Protein AF-A0A5J4TLQ9-F1 (afdb_monomer_lite)

pLDDT: mean 86.91, std 8.66, range [41.22, 95.25]

Organism: NCBI:txid222440

Radius of gyration: 17.52 Å; chains: 1; bounding box: 42×29×51 Å

Structure (mmCIF, N/CA/C/O backbone):
data_AF-A0A5J4TLQ9-F1
#
_entry.id   AF-A0A5J4TLQ9-F1
#
loop_
_atom_site.group_PDB
_atom_site.id
_atom_site.type_symbol
_atom_site.label_atom_id
_atom_site.label_alt_id
_atom_site.label_comp_id
_atom_site.label_asym_id
_atom_site.label_entity_id
_atom_site.label_seq_id
_atom_site.pdbx_PDB_ins_code
_atom_site.Cartn_x
_atom_site.Cartn_y
_atom_site.Cartn_z
_atom_site.occupancy
_atom_site.B_iso_or_equiv
_atom_site.auth_seq_id
_atom_site.auth_comp_id
_atom_site.auth_asym_id
_atom_site.auth_atom_id
_atom_site.pdbx_PDB_model_num
ATOM 1 N N . MET A 1 1 ? 2.221 -1.018 -20.656 1.00 61.31 1 MET A N 1
ATOM 2 C CA . MET A 1 1 ? 1.898 -0.375 -19.369 1.00 61.31 1 MET A CA 1
ATOM 3 C C . MET A 1 1 ? 3.185 0.228 -18.840 1.00 61.31 1 MET A C 1
ATOM 5 O O . MET A 1 1 ? 4.121 -0.520 -18.570 1.00 61.31 1 MET A O 1
ATOM 9 N N . GLU A 1 2 ? 3.284 1.553 -18.825 1.00 87.88 2 GLU A N 1
ATOM 10 C CA . GLU A 1 2 ? 4.436 2.248 -18.238 1.00 87.88 2 GLU A CA 1
ATOM 11 C C . GLU A 1 2 ? 4.391 2.115 -16.703 1.00 87.88 2 GLU A C 1
ATOM 13 O O . GLU A 1 2 ? 3.328 1.877 -16.135 1.00 87.88 2 GLU A O 1
ATOM 18 N N . TYR A 1 3 ? 5.545 2.174 -16.031 1.00 92.75 3 TYR A N 1
ATOM 19 C CA . TYR A 1 3 ? 5.664 2.186 -14.557 1.00 92.75 3 TYR A CA 1
ATOM 20 C C . TYR A 1 3 ? 5.016 1.021 -13.778 1.00 92.75 3 TYR A C 1
ATOM 22 O O . TYR A 1 3 ? 4.821 1.113 -12.570 1.00 92.75 3 TYR A O 1
ATOM 30 N N . ILE A 1 4 ? 4.757 -0.129 -14.416 1.00 93.56 4 ILE A N 1
ATOM 31 C CA . ILE A 1 4 ? 4.141 -1.309 -13.768 1.00 93.56 4 ILE A CA 1
ATOM 32 C C . ILE A 1 4 ? 4.848 -1.751 -12.473 1.00 93.56 4 ILE A C 1
ATOM 34 O O . ILE A 1 4 ? 4.210 -2.200 -11.525 1.00 93.56 4 ILE A O 1
ATOM 38 N N . ARG A 1 5 ? 6.177 -1.603 -12.401 1.00 91.94 5 ARG A N 1
ATOM 39 C CA . ARG A 1 5 ? 6.945 -1.944 -11.194 1.00 91.94 5 ARG A CA 1
ATOM 40 C C . ARG A 1 5 ? 6.622 -1.014 -10.028 1.00 91.94 5 ARG A C 1
ATOM 42 O O . ARG A 1 5 ? 6.587 -1.483 -8.894 1.00 91.94 5 ARG A O 1
ATOM 49 N N . ASN A 1 6 ? 6.390 0.264 -10.305 1.00 94.75 6 ASN A N 1
ATOM 50 C CA . ASN A 1 6 ? 6.065 1.278 -9.309 1.00 94.75 6 ASN A CA 1
ATOM 51 C C . ASN A 1 6 ? 4.679 1.000 -8.721 1.00 94.75 6 ASN A C 1
ATOM 53 O O . ASN A 1 6 ? 4.574 0.847 -7.510 1.00 94.75 6 ASN A O 1
ATOM 57 N N . TYR A 1 7 ? 3.667 0.764 -9.566 1.00 95.06 7 TYR A N 1
ATOM 58 C CA . TYR A 1 7 ? 2.335 0.334 -9.118 1.00 95.06 7 TYR A CA 1
ATOM 59 C C . TYR A 1 7 ? 2.382 -0.929 -8.255 1.00 95.06 7 TYR A C 1
ATOM 61 O O . TYR A 1 7 ? 1.882 -0.937 -7.131 1.00 95.06 7 TYR A O 1
ATOM 69 N N . ASN A 1 8 ? 3.052 -1.981 -8.737 1.00 93.75 8 ASN A N 1
ATOM 70 C CA . ASN A 1 8 ? 3.167 -3.233 -7.987 1.00 93.75 8 ASN A CA 1
ATOM 71 C C . ASN A 1 8 ? 3.883 -3.038 -6.644 1.00 93.75 8 ASN A C 1
ATOM 73 O O . ASN A 1 8 ? 3.506 -3.656 -5.652 1.00 93.75 8 ASN A O 1
ATOM 77 N N . SER A 1 9 ? 4.902 -2.175 -6.599 1.00 92.88 9 SER A N 1
ATOM 78 C CA . SER A 1 9 ? 5.634 -1.881 -5.362 1.00 92.88 9 SER A CA 1
ATOM 79 C C . SER A 1 9 ? 4.795 -1.047 -4.390 1.00 92.88 9 SER A C 1
ATOM 81 O O . SER A 1 9 ? 4.807 -1.318 -3.194 1.00 92.88 9 SER A O 1
ATOM 83 N N . ALA A 1 10 ? 4.032 -0.070 -4.888 1.00 94.12 10 ALA A N 1
ATOM 84 C CA . ALA A 1 10 ? 3.171 0.802 -4.087 1.00 94.12 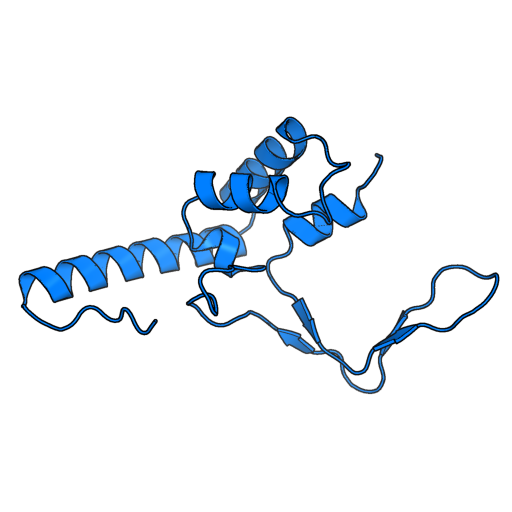10 ALA A CA 1
ATOM 85 C C . ALA A 1 10 ? 1.996 0.054 -3.431 1.00 94.12 10 ALA A C 1
ATOM 87 O O . ALA A 1 10 ? 1.520 0.446 -2.363 1.00 94.12 10 ALA A O 1
ATOM 88 N N . LEU A 1 11 ? 1.536 -1.027 -4.067 1.00 94.19 11 LEU A N 1
ATOM 89 C CA . LEU A 1 11 ? 0.418 -1.857 -3.611 1.00 94.19 11 LEU A CA 1
ATOM 90 C C . LEU A 1 11 ? 0.869 -3.134 -2.882 1.00 94.19 11 LEU A C 1
ATOM 92 O O . LEU A 1 11 ? 0.031 -3.890 -2.385 1.00 94.19 11 LEU A O 1
ATOM 96 N N . ALA A 1 12 ? 2.174 -3.391 -2.781 1.00 93.88 12 ALA A N 1
ATOM 97 C CA . ALA A 1 12 ? 2.697 -4.579 -2.118 1.00 93.88 12 ALA A CA 1
ATOM 98 C C . ALA A 1 12 ? 2.297 -4.623 -0.633 1.00 93.88 12 ALA A C 1
ATOM 100 O O . ALA A 1 12 ? 2.446 -3.651 0.101 1.00 93.88 12 ALA A O 1
ATOM 101 N N . CYS A 1 13 ? 1.823 -5.779 -0.163 1.00 91.88 13 CYS A N 1
ATOM 102 C CA . CYS A 1 13 ? 1.453 -5.977 1.245 1.00 91.88 13 CYS A CA 1
ATOM 103 C C . CYS A 1 13 ? 2.653 -6.306 2.140 1.00 91.88 13 CYS A C 1
ATOM 105 O O . CYS A 1 13 ? 2.600 -6.111 3.350 1.00 91.88 13 CYS A O 1
ATOM 107 N N . ALA A 1 14 ? 3.739 -6.814 1.566 1.00 91.75 14 ALA A N 1
ATOM 108 C CA . ALA A 1 14 ? 4.914 -7.213 2.317 1.00 91.75 14 ALA A CA 1
ATOM 109 C C . ALA A 1 14 ? 6.188 -6.808 1.587 1.00 91.75 14 ALA A C 1
ATOM 111 O O . ALA A 1 14 ? 6.235 -6.741 0.357 1.00 91.75 14 ALA A O 1
ATOM 112 N N . SER A 1 15 ? 7.223 -6.572 2.381 1.00 89.56 15 SER A N 1
ATOM 113 C CA . SER A 1 15 ? 8.577 -6.378 1.887 1.00 89.56 15 SER A CA 1
ATOM 114 C C . SER A 1 15 ? 9.281 -7.723 1.733 1.00 89.56 15 SER A C 1
ATOM 116 O O . SER A 1 15 ? 8.950 -8.703 2.406 1.00 89.56 15 SER A O 1
ATOM 118 N N . LEU A 1 16 ? 10.282 -7.765 0.860 1.00 87.88 16 LEU A N 1
ATOM 119 C CA . LEU A 1 16 ? 11.216 -8.878 0.783 1.00 87.88 16 LEU A CA 1
ATOM 120 C C . LEU A 1 16 ? 12.528 -8.454 1.437 1.00 87.88 16 LEU A C 1
ATOM 122 O O . LEU A 1 16 ? 13.155 -7.487 1.005 1.00 87.88 16 LEU A O 1
ATOM 126 N N . ARG A 1 17 ? 12.946 -9.179 2.472 1.00 85.31 17 ARG A N 1
ATOM 127 C CA . ARG A 1 17 ? 14.185 -8.929 3.204 1.00 85.31 17 ARG A CA 1
ATOM 128 C C . ARG A 1 17 ? 15.199 -10.028 2.925 1.00 85.31 17 ARG A C 1
ATOM 130 O O . ARG A 1 17 ? 14.872 -11.209 2.895 1.00 85.31 17 ARG A O 1
ATOM 137 N N . GLY A 1 18 ? 16.450 -9.633 2.752 1.00 84.38 18 GLY A N 1
ATOM 138 C CA . GLY A 1 18 ? 17.571 -10.540 2.544 1.00 84.38 18 GLY A CA 1
ATOM 139 C C . GLY A 1 18 ? 18.842 -9.757 2.256 1.00 84.38 18 GLY A C 1
ATOM 140 O O . GLY A 1 18 ? 18.793 -8.536 2.094 1.00 84.38 18 GLY A O 1
ATOM 141 N N . ASP A 1 19 ? 19.973 -10.453 2.189 1.00 86.19 19 ASP A N 1
ATOM 142 C CA . ASP A 1 19 ? 21.208 -9.860 1.680 1.00 86.19 19 ASP A CA 1
ATOM 143 C C . ASP A 1 19 ? 21.115 -9.783 0.151 1.00 86.19 19 ASP A C 1
ATOM 145 O O . ASP A 1 19 ? 21.303 -10.773 -0.564 1.00 86.19 19 ASP A O 1
ATOM 149 N N . ILE A 1 20 ? 20.701 -8.608 -0.328 1.00 83.88 20 ILE A N 1
ATOM 150 C CA . ILE A 1 20 ? 20.462 -8.324 -1.739 1.00 83.88 20 ILE A CA 1
ATOM 151 C C . ILE A 1 20 ? 21.729 -7.746 -2.353 1.00 83.88 20 ILE A C 1
ATOM 153 O O . ILE A 1 20 ? 22.193 -6.672 -1.978 1.00 83.88 20 ILE A O 1
ATOM 157 N N . GLN A 1 21 ? 22.229 -8.420 -3.382 1.00 85.44 21 GLN A N 1
ATOM 158 C CA . GLN A 1 21 ? 23.346 -7.960 -4.187 1.00 85.44 21 GLN A CA 1
ATOM 159 C C . GLN A 1 21 ? 22.874 -7.699 -5.614 1.00 85.44 21 GLN A C 1
ATOM 161 O O . GLN A 1 21 ? 22.378 -8.592 -6.306 1.00 85.44 21 GLN A O 1
ATOM 166 N N . VAL A 1 22 ? 23.046 -6.458 -6.059 1.00 83.69 22 VAL A N 1
ATOM 167 C CA . VAL A 1 22 ? 22.808 -6.071 -7.450 1.00 83.69 22 VAL A CA 1
ATOM 168 C C . VAL A 1 22 ? 24.078 -6.366 -8.234 1.00 83.69 22 VAL A C 1
ATOM 170 O O . VAL A 1 22 ? 25.131 -5.804 -7.937 1.00 83.69 22 VAL A O 1
ATOM 173 N N . ILE A 1 23 ? 23.995 -7.264 -9.215 1.00 83.94 23 ILE A N 1
ATOM 174 C CA . ILE A 1 23 ? 25.154 -7.626 -10.037 1.00 83.94 23 ILE A CA 1
ATOM 175 C C . ILE A 1 23 ? 25.244 -6.627 -11.201 1.00 83.94 23 ILE A C 1
ATOM 177 O O . ILE A 1 23 ? 24.340 -6.605 -12.041 1.00 83.94 23 ILE A O 1
ATOM 181 N N . PRO A 1 24 ? 26.299 -5.792 -11.278 1.00 82.50 24 PRO A N 1
ATOM 182 C CA . PRO A 1 24 ? 26.459 -4.851 -12.377 1.00 82.50 24 PRO A CA 1
ATOM 183 C C . PRO A 1 24 ? 26.832 -5.591 -13.668 1.00 82.50 24 PRO A C 1
ATOM 185 O O . PRO A 1 24 ? 27.577 -6.570 -13.652 1.00 82.50 24 PRO A O 1
ATOM 188 N N . GLY A 1 25 ? 26.341 -5.112 -14.809 1.00 82.81 25 GLY A N 1
ATOM 189 C CA . GLY A 1 25 ? 26.642 -5.706 -16.108 1.00 82.81 25 GLY A CA 1
ATOM 190 C C . GLY A 1 25 ? 25.763 -5.151 -17.223 1.00 82.81 25 GLY A C 1
ATOM 191 O O . GLY A 1 25 ? 24.861 -4.355 -16.981 1.00 82.81 25 GLY A O 1
ATOM 192 N N . ARG A 1 26 ? 26.034 -5.577 -18.462 1.00 80.19 26 ARG A N 1
ATOM 193 C CA . ARG A 1 26 ? 25.255 -5.196 -19.658 1.00 80.19 26 ARG A CA 1
ATOM 194 C C . ARG A 1 26 ? 24.112 -6.170 -19.989 1.00 80.19 26 ARG A C 1
ATOM 196 O O . ARG A 1 26 ? 23.516 -6.066 -21.055 1.00 80.19 26 ARG A O 1
ATOM 203 N N . GLY A 1 27 ? 23.842 -7.135 -19.111 1.00 80.94 27 GLY A N 1
ATOM 204 C CA . GLY A 1 27 ? 22.756 -8.104 -19.267 1.00 80.94 27 GLY A CA 1
ATOM 205 C C . GLY A 1 27 ? 21.433 -7.624 -18.660 1.00 80.94 27 GLY A C 1
ATOM 206 O O . GLY A 1 27 ? 21.366 -6.520 -18.115 1.00 80.94 27 GLY A O 1
ATOM 207 N N . PRO A 1 28 ? 20.377 -8.457 -18.723 1.00 83.12 28 PRO A N 1
ATOM 208 C CA . PRO A 1 28 ? 19.144 -8.225 -17.975 1.00 83.12 28 PRO A CA 1
ATOM 209 C C . PRO A 1 28 ? 19.437 -7.977 -16.493 1.00 83.12 28 PRO A C 1
ATOM 211 O O . PRO A 1 28 ? 20.417 -8.490 -15.961 1.00 83.12 28 PRO A O 1
ATOM 214 N N . TYR A 1 29 ? 18.588 -7.203 -15.820 1.00 82.75 29 TYR A N 1
ATOM 215 C CA . TYR A 1 29 ? 18.769 -6.894 -14.402 1.00 82.75 29 TYR A CA 1
ATOM 216 C C . TYR A 1 29 ? 18.741 -8.174 -13.551 1.00 82.75 29 TYR A C 1
ATOM 218 O O . TYR A 1 29 ? 17.737 -8.888 -13.545 1.00 82.75 29 TYR A O 1
ATOM 226 N N . ILE A 1 30 ? 19.835 -8.450 -12.831 1.00 82.06 30 ILE A N 1
ATOM 227 C CA . ILE A 1 30 ? 19.960 -9.606 -11.935 1.00 82.06 30 ILE A CA 1
ATOM 228 C C . ILE A 1 30 ? 20.028 -9.110 -10.495 1.00 82.06 30 ILE A C 1
ATOM 230 O O . ILE A 1 30 ? 20.947 -8.382 -10.110 1.00 82.06 30 ILE A O 1
ATOM 234 N N . LEU A 1 31 ? 19.067 -9.563 -9.694 1.00 82.50 31 LEU A N 1
ATOM 235 C CA . LEU A 1 31 ? 19.033 -9.355 -8.255 1.00 82.50 31 LEU A CA 1
ATOM 236 C C . LEU A 1 31 ? 19.365 -10.687 -7.577 1.00 82.50 31 LEU A C 1
ATOM 238 O O . LEU A 1 31 ? 18.651 -11.673 -7.760 1.00 82.50 31 LEU A O 1
ATOM 242 N N . ARG A 1 32 ? 20.488 -10.740 -6.854 1.00 84.62 32 ARG A N 1
ATOM 243 C CA . ARG A 1 32 ? 20.958 -11.947 -6.165 1.00 84.62 32 ARG A CA 1
ATOM 244 C C . ARG A 1 32 ? 20.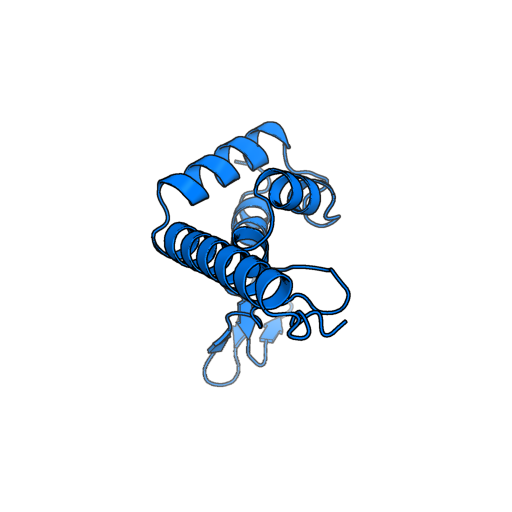647 -11.845 -4.679 1.00 84.62 32 ARG A C 1
ATOM 246 O O . ARG A 1 32 ? 21.053 -10.880 -4.044 1.00 84.62 32 ARG A O 1
ATOM 253 N N . PHE A 1 33 ? 20.000 -12.867 -4.129 1.00 87.50 33 PHE A N 1
ATOM 254 C CA . PHE A 1 33 ? 19.843 -13.033 -2.686 1.00 87.50 33 PHE A CA 1
ATOM 255 C C . PHE A 1 33 ? 20.919 -13.984 -2.171 1.00 87.50 33 PHE A C 1
ATOM 257 O O . PHE A 1 33 ? 21.078 -15.080 -2.710 1.00 87.50 33 PHE A O 1
ATOM 264 N N . GLN A 1 34 ? 21.659 -13.573 -1.147 1.00 85.12 34 GLN A N 1
ATOM 265 C CA . GLN A 1 34 ? 22.489 -14.492 -0.376 1.00 85.12 34 GLN A CA 1
ATOM 266 C C . GLN A 1 34 ? 21.656 -15.073 0.770 1.00 85.12 34 GLN A C 1
ATOM 268 O O . GLN A 1 34 ? 21.063 -14.336 1.560 1.00 85.12 34 GLN A O 1
ATOM 273 N N . GLY A 1 35 ? 21.611 -16.402 0.858 1.00 84.69 35 GLY A N 1
ATOM 274 C CA . GLY A 1 35 ? 20.793 -17.115 1.841 1.00 84.69 35 GLY A CA 1
ATOM 275 C C . GLY A 1 35 ? 19.312 -17.214 1.457 1.00 84.69 35 GLY A C 1
ATOM 276 O O . GLY A 1 35 ? 18.956 -17.184 0.279 1.00 84.69 35 GLY A O 1
ATOM 277 N N . ILE A 1 36 ? 18.451 -17.385 2.465 1.00 85.25 36 ILE A N 1
ATOM 278 C CA . ILE A 1 36 ? 17.003 -17.553 2.285 1.00 85.25 36 ILE A CA 1
ATOM 279 C C . ILE A 1 36 ? 16.336 -16.171 2.340 1.00 85.25 36 ILE A C 1
ATOM 281 O O . ILE A 1 36 ? 16.428 -15.507 3.376 1.00 85.25 36 ILE A O 1
ATOM 285 N N . P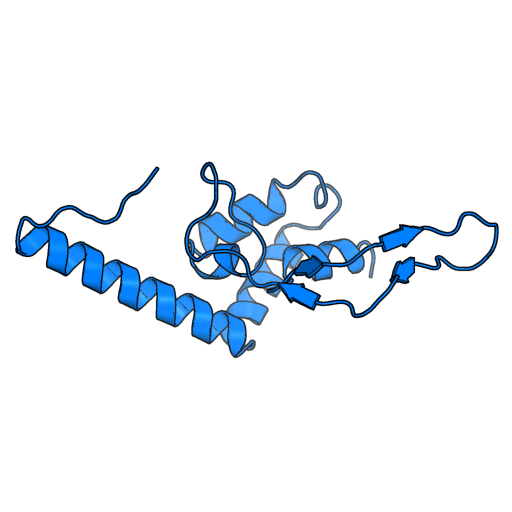RO A 1 37 ? 15.659 -15.720 1.269 1.00 85.88 37 PRO A N 1
ATOM 286 C CA . PRO A 1 37 ? 14.894 -14.484 1.323 1.00 85.88 37 PRO A CA 1
ATOM 287 C C . PRO A 1 37 ? 13.695 -14.651 2.267 1.00 85.88 37 PRO A C 1
ATOM 289 O O . PRO A 1 37 ? 12.993 -15.661 2.227 1.00 85.88 37 PRO A O 1
ATOM 292 N N . MET A 1 38 ? 13.448 -13.649 3.108 1.00 87.44 38 MET A N 1
ATOM 293 C CA . MET A 1 38 ? 12.353 -13.639 4.073 1.00 87.44 38 MET A CA 1
ATOM 294 C C . MET A 1 38 ? 11.308 -12.605 3.663 1.00 87.44 38 MET A C 1
ATOM 296 O O . MET A 1 38 ? 11.623 -11.429 3.485 1.00 87.44 38 MET A O 1
ATOM 300 N N . VAL A 1 39 ? 10.052 -13.029 3.535 1.00 87.31 39 VAL A N 1
ATOM 301 C CA . VAL A 1 39 ? 8.930 -12.095 3.394 1.00 87.31 39 VAL A CA 1
ATOM 302 C C . VAL A 1 39 ? 8.667 -11.476 4.761 1.00 87.31 39 VAL A C 1
ATOM 304 O O . VAL A 1 39 ? 8.452 -12.193 5.735 1.00 87.31 39 VAL A O 1
ATOM 307 N N . GLN A 1 40 ? 8.700 -10.150 4.838 1.00 88.25 40 GLN A N 1
ATOM 308 C CA . GLN A 1 40 ? 8.469 -9.414 6.071 1.00 88.25 40 GLN A CA 1
ATOM 309 C C . GLN A 1 40 ? 7.241 -8.518 5.931 1.00 88.25 40 GLN A C 1
ATOM 311 O O . GLN A 1 40 ? 7.211 -7.582 5.123 1.00 88.25 40 GLN A O 1
ATOM 316 N N . VAL A 1 41 ? 6.254 -8.789 6.782 1.00 88.31 41 VAL A N 1
ATOM 317 C CA . VAL A 1 41 ? 5.160 -7.869 7.095 1.00 88.31 41 VAL A CA 1
ATOM 318 C C . VAL A 1 41 ? 5.647 -6.954 8.219 1.00 88.31 41 VAL A C 1
ATOM 320 O O . VAL A 1 41 ? 6.244 -7.427 9.186 1.00 88.31 41 VAL A O 1
ATOM 323 N N . GLY A 1 42 ? 5.476 -5.643 8.049 1.00 83.31 42 GLY A N 1
ATOM 324 C CA . GLY A 1 42 ? 5.890 -4.651 9.044 1.00 83.31 42 GLY A CA 1
ATOM 325 C C . GLY A 1 42 ? 5.084 -4.739 10.349 1.00 83.31 42 GLY A C 1
ATOM 326 O O . GLY A 1 42 ? 4.102 -5.481 10.416 1.00 83.31 42 GLY A O 1
ATOM 327 N N . PRO A 1 43 ? 5.483 -3.984 11.387 1.00 85.56 43 PRO A N 1
ATOM 328 C CA . PRO A 1 43 ? 4.696 -3.870 12.614 1.00 85.56 43 PRO A CA 1
ATOM 329 C C . PRO A 1 43 ? 3.297 -3.302 12.327 1.00 85.56 43 PRO A C 1
ATOM 331 O O . PRO A 1 43 ? 3.079 -2.682 11.287 1.00 85.56 43 PRO A O 1
ATOM 334 N N . LEU A 1 44 ? 2.355 -3.483 13.258 1.00 83.62 44 LEU A N 1
ATOM 335 C CA . LEU A 1 44 ? 0.991 -2.958 13.111 1.00 83.62 44 LEU A CA 1
ATOM 336 C C . LEU A 1 44 ? 0.991 -1.427 12.964 1.00 83.62 44 LEU A C 1
ATOM 338 O O . LEU A 1 44 ? 0.332 -0.888 12.081 1.00 83.62 44 LEU A O 1
ATOM 342 N N . TYR A 1 45 ? 1.794 -0.749 13.786 1.00 81.88 45 TYR A N 1
ATOM 343 C CA . TYR A 1 45 ? 1.922 0.703 13.781 1.00 81.88 45 TYR A CA 1
ATOM 344 C C . TYR A 1 45 ? 3.130 1.159 12.963 1.00 81.88 45 TYR A C 1
ATOM 346 O O . TYR A 1 45 ? 4.192 0.528 13.024 1.00 81.88 45 TYR A O 1
ATOM 354 N N . PRO A 1 46 ? 3.001 2.256 12.204 1.00 80.38 46 PRO A N 1
ATOM 355 C CA . PRO A 1 46 ? 4.106 2.806 11.443 1.00 80.38 46 PRO A CA 1
ATOM 356 C C . PRO A 1 46 ? 5.119 3.510 12.344 1.00 80.38 46 PRO A C 1
ATOM 358 O O . PRO A 1 46 ? 4.764 4.323 13.196 1.00 80.38 46 PRO A O 1
ATOM 361 N N . GLU A 1 47 ? 6.406 3.284 12.092 1.00 77.94 47 GLU A N 1
ATOM 362 C CA . GLU A 1 47 ? 7.450 4.091 12.720 1.00 77.94 47 GLU A CA 1
ATOM 363 C C . GLU A 1 47 ? 7.376 5.530 12.182 1.00 77.94 47 GLU A C 1
ATOM 365 O O . GLU A 1 47 ? 7.340 5.755 10.969 1.00 77.94 47 GLU A O 1
ATOM 370 N N . LYS A 1 48 ? 7.359 6.519 13.087 1.00 79.31 48 LYS A N 1
ATOM 371 C CA . LYS A 1 48 ? 7.375 7.958 12.754 1.00 79.31 48 LYS A CA 1
ATOM 372 C C . LYS A 1 48 ? 6.233 8.407 11.828 1.00 79.31 48 LYS A C 1
ATOM 374 O O . LYS A 1 48 ? 6.421 9.314 11.019 1.00 79.31 48 LYS A O 1
ATOM 379 N N . ASN A 1 49 ? 5.062 7.775 11.934 1.00 79.62 49 ASN A N 1
ATOM 380 C CA . ASN A 1 49 ? 3.882 8.085 11.118 1.00 79.62 49 ASN A CA 1
ATOM 381 C C . ASN A 1 49 ? 4.110 7.942 9.594 1.00 79.62 49 ASN A C 1
ATOM 383 O O . ASN A 1 49 ? 3.469 8.616 8.784 1.00 79.62 49 ASN A O 1
ATOM 387 N N . ASN A 1 50 ? 5.033 7.062 9.193 1.00 84.00 50 ASN A N 1
ATOM 388 C CA . ASN A 1 50 ? 5.327 6.773 7.792 1.00 84.00 50 ASN A CA 1
ATOM 389 C C . ASN A 1 50 ? 4.969 5.315 7.444 1.00 84.00 50 ASN A C 1
ATOM 391 O O . ASN A 1 50 ? 5.855 4.455 7.415 1.00 84.00 50 ASN A O 1
ATOM 395 N N . PRO A 1 51 ? 3.678 5.002 7.225 1.00 86.75 51 PRO A N 1
ATOM 396 C CA . PRO A 1 51 ? 3.240 3.641 6.950 1.00 86.75 51 PRO A CA 1
ATOM 397 C C . PRO A 1 51 ? 3.751 3.123 5.614 1.00 86.75 51 PRO A C 1
ATOM 399 O O . PRO A 1 51 ? 3.813 3.834 4.612 1.00 86.75 51 PRO A O 1
ATOM 402 N N . SER A 1 52 ? 4.080 1.836 5.608 1.00 88.81 52 SER A N 1
ATOM 403 C CA . SER A 1 52 ? 4.582 1.122 4.442 1.00 88.81 52 SER A CA 1
ATOM 404 C C . SER A 1 52 ? 3.944 -0.261 4.317 1.00 88.81 52 SER A C 1
ATOM 406 O O . SER A 1 52 ? 3.565 -0.891 5.307 1.00 88.81 52 SER A O 1
ATOM 408 N N . TYR A 1 53 ? 3.840 -0.748 3.080 1.00 91.62 53 TYR A N 1
ATOM 409 C CA . TYR A 1 53 ? 3.321 -2.079 2.762 1.00 91.62 53 TYR A CA 1
ATOM 410 C C . TYR A 1 53 ? 1.946 -2.355 3.409 1.00 91.62 53 TYR A C 1
ATOM 412 O O . TYR A 1 53 ? 1.016 -1.575 3.214 1.00 91.62 53 TYR A O 1
ATOM 420 N N . ALA A 1 54 ? 1.810 -3.426 4.202 1.00 90.38 54 ALA A N 1
ATOM 421 C CA . ALA A 1 54 ? 0.601 -3.794 4.945 1.00 90.38 54 ALA A CA 1
ATOM 422 C C . ALA A 1 54 ? -0.011 -2.648 5.762 1.00 90.38 54 ALA A C 1
ATOM 424 O O . ALA A 1 54 ? -1.231 -2.544 5.845 1.00 90.38 54 ALA A O 1
ATOM 425 N N . GLN A 1 55 ? 0.815 -1.765 6.328 1.00 90.56 55 GLN A N 1
ATOM 426 C CA . GLN A 1 55 ? 0.343 -0.648 7.150 1.00 90.56 55 GLN A CA 1
ATOM 427 C C . GLN A 1 55 ? -0.529 0.319 6.342 1.00 90.56 55 GLN A C 1
ATOM 429 O O . GLN A 1 55 ? -1.452 0.913 6.888 1.00 90.56 55 GLN A O 1
ATOM 434 N N . LEU A 1 56 ? -0.305 0.427 5.026 1.00 91.69 56 LEU A N 1
ATOM 435 C CA . LEU A 1 56 ? -1.145 1.233 4.135 1.00 91.69 56 LEU A CA 1
ATOM 436 C C . LEU A 1 56 ? -2.563 0.666 3.967 1.00 91.69 56 LEU A C 1
ATOM 438 O O . LEU A 1 56 ? -3.425 1.366 3.461 1.00 91.69 56 LEU A O 1
ATOM 442 N N . TYR A 1 57 ? -2.811 -0.582 4.360 1.00 90.44 57 TYR A N 1
ATOM 443 C CA . TYR A 1 57 ? -4.149 -1.183 4.372 1.00 90.44 57 TYR A CA 1
ATOM 444 C C . TYR A 1 57 ? -4.797 -1.156 5.765 1.00 90.44 57 TYR A C 1
ATOM 446 O O . TYR A 1 57 ? -5.954 -1.539 5.910 1.00 90.44 57 TYR A O 1
ATOM 454 N N . ILE A 1 58 ? -4.041 -0.742 6.787 1.00 88.50 58 ILE A N 1
ATOM 455 C CA . ILE A 1 58 ? -4.519 -0.572 8.166 1.00 88.50 58 ILE A CA 1
ATOM 456 C C . ILE A 1 58 ? -4.904 0.891 8.417 1.00 88.50 58 ILE A C 1
ATOM 458 O O . ILE A 1 58 ? -5.826 1.155 9.174 1.00 88.50 58 ILE A O 1
ATOM 462 N N . VAL A 1 59 ? -4.226 1.848 7.779 1.00 84.56 59 VAL A N 1
ATOM 463 C CA . VAL A 1 59 ? -4.620 3.267 7.812 1.00 84.56 59 VAL A CA 1
ATOM 464 C C . VAL A 1 59 ? -5.852 3.537 6.941 1.00 84.56 59 VAL A C 1
ATOM 466 O O . VAL A 1 59 ? -6.337 2.656 6.230 1.00 84.56 59 VAL A O 1
ATOM 469 N N . ASP A 1 60 ? -6.356 4.772 6.977 1.00 83.69 60 ASP A N 1
ATOM 470 C CA . ASP A 1 60 ? -7.490 5.165 6.148 1.00 83.69 60 ASP A CA 1
ATOM 471 C C . ASP A 1 60 ? -7.236 4.996 4.647 1.00 83.69 60 ASP A C 1
ATOM 473 O O . ASP A 1 60 ? -6.182 5.399 4.160 1.00 83.69 60 ASP A O 1
ATOM 477 N N . THR A 1 61 ? -8.195 4.437 3.895 1.00 80.62 61 THR A N 1
ATOM 478 C CA . THR A 1 61 ? -8.043 4.166 2.454 1.00 80.62 61 THR A CA 1
ATOM 479 C C . THR A 1 61 ? -7.678 5.432 1.679 1.00 80.62 61 THR A C 1
ATOM 481 O O . THR A 1 61 ? -6.783 5.412 0.829 1.00 80.62 61 THR A O 1
ATOM 484 N N . ARG A 1 62 ? -8.298 6.574 2.004 1.00 85.69 62 ARG A N 1
ATOM 485 C CA . ARG A 1 62 ? -8.003 7.849 1.336 1.00 85.69 62 ARG A CA 1
ATOM 486 C C . ARG A 1 62 ? -6.612 8.357 1.696 1.00 85.69 62 ARG A C 1
ATOM 488 O O . ARG A 1 62 ? -5.889 8.893 0.849 1.00 85.69 62 ARG A O 1
ATOM 495 N N . GLU A 1 63 ? -6.231 8.188 2.955 1.00 88.25 63 GLU A N 1
ATOM 496 C CA . GLU A 1 63 ? -4.905 8.546 3.445 1.00 88.25 63 GLU A CA 1
ATOM 497 C C . GLU A 1 63 ? -3.823 7.659 2.805 1.00 88.25 63 GLU A C 1
ATOM 499 O O . GLU A 1 63 ? -2.779 8.158 2.386 1.00 88.25 63 GLU A O 1
ATOM 504 N N . ALA A 1 64 ? -4.091 6.363 2.639 1.00 89.81 64 ALA A N 1
ATOM 505 C CA . ALA A 1 64 ? -3.222 5.410 1.964 1.00 89.81 64 ALA A CA 1
ATOM 506 C C . ALA A 1 64 ? -2.999 5.774 0.492 1.00 89.81 64 ALA A C 1
ATOM 508 O O . ALA A 1 64 ? -1.849 5.825 0.053 1.00 89.81 64 ALA A O 1
ATOM 509 N N . CYS A 1 65 ? -4.063 6.085 -0.257 1.00 90.31 65 CYS A N 1
ATOM 510 C CA . CYS A 1 65 ? -3.954 6.556 -1.641 1.00 90.31 65 CYS A CA 1
ATOM 511 C C . CYS A 1 65 ? -3.130 7.844 -1.734 1.00 90.31 65 CYS A C 1
ATOM 513 O O . CYS A 1 65 ? -2.187 7.931 -2.519 1.00 90.31 65 CYS A O 1
ATOM 515 N N . THR A 1 66 ? -3.402 8.814 -0.857 1.00 91.50 66 THR A N 1
ATOM 516 C CA . THR A 1 66 ? -2.639 10.070 -0.803 1.00 91.50 66 THR A CA 1
ATOM 517 C C . THR A 1 66 ? -1.154 9.809 -0.539 1.00 91.50 66 THR A C 1
ATOM 519 O O . THR A 1 66 ? -0.290 10.352 -1.228 1.00 91.50 66 THR A O 1
ATOM 522 N N . ARG A 1 67 ? -0.821 8.931 0.412 1.00 91.81 67 ARG A N 1
ATOM 523 C CA . ARG A 1 67 ? 0.569 8.539 0.688 1.00 91.81 67 ARG A CA 1
ATOM 524 C C . ARG A 1 67 ? 1.227 7.821 -0.492 1.00 91.81 67 ARG A C 1
ATOM 526 O O . ARG A 1 67 ? 2.396 8.074 -0.772 1.00 91.81 67 ARG A O 1
ATOM 533 N N . ARG A 1 68 ? 0.499 6.961 -1.214 1.00 93.62 68 ARG A N 1
ATOM 534 C CA . ARG A 1 68 ? 1.009 6.310 -2.435 1.00 93.62 68 ARG A CA 1
ATOM 535 C C . ARG A 1 68 ? 1.310 7.336 -3.528 1.00 93.62 68 ARG A C 1
ATOM 537 O O . ARG A 1 68 ? 2.392 7.263 -4.103 1.00 93.62 68 ARG A O 1
ATOM 544 N N . ASN A 1 69 ? 0.414 8.293 -3.758 1.00 92.19 69 ASN A N 1
ATOM 545 C CA . ASN A 1 69 ? 0.543 9.308 -4.812 1.00 92.19 69 ASN A CA 1
ATOM 546 C C . ASN A 1 69 ? 1.612 10.367 -4.491 1.00 92.19 69 ASN A C 1
ATOM 548 O O . ASN A 1 69 ? 2.315 10.840 -5.376 1.00 92.19 69 ASN A O 1
ATOM 552 N N . THR A 1 70 ? 1.792 10.714 -3.214 1.00 92.38 70 THR A N 1
ATOM 553 C CA . THR A 1 70 ? 2.838 11.660 -2.769 1.00 92.38 70 THR A CA 1
ATOM 554 C C . THR A 1 70 ? 4.229 11.029 -2.655 1.00 92.38 70 THR A C 1
ATOM 556 O O . THR A 1 70 ? 5.222 11.744 -2.501 1.00 92.38 70 THR A O 1
ATOM 559 N N . ASN A 1 71 ? 4.340 9.700 -2.730 1.00 92.12 71 ASN A N 1
ATOM 560 C CA . ASN A 1 71 ? 5.631 9.028 -2.683 1.00 92.12 71 ASN A CA 1
ATOM 561 C C . ASN A 1 71 ? 6.444 9.365 -3.940 1.00 92.12 71 ASN A C 1
ATOM 563 O O . ASN A 1 71 ? 6.023 9.079 -5.057 1.00 92.12 71 ASN A O 1
ATOM 567 N N . LYS A 1 72 ? 7.660 9.888 -3.754 1.00 93.00 72 LY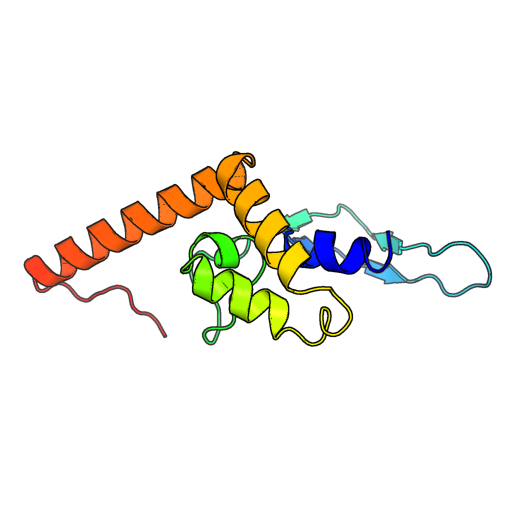S A N 1
ATOM 568 C CA . LYS A 1 72 ? 8.585 10.229 -4.845 1.00 93.00 72 LYS A CA 1
ATOM 569 C C . LYS A 1 72 ? 8.851 9.062 -5.804 1.00 93.00 72 LYS A C 1
ATOM 571 O O . LYS A 1 72 ? 9.058 9.279 -6.992 1.00 93.00 72 LYS A O 1
ATOM 576 N N . ALA A 1 73 ? 8.824 7.820 -5.318 1.00 91.50 73 ALA A N 1
ATOM 577 C CA . ALA A 1 73 ? 8.968 6.640 -6.171 1.00 91.50 73 ALA A CA 1
ATOM 578 C C . ALA A 1 73 ? 7.817 6.482 -7.182 1.00 91.50 73 ALA A C 1
ATOM 580 O O . ALA A 1 73 ? 7.992 5.803 -8.188 1.00 91.50 73 ALA A O 1
ATOM 581 N N . ASN A 1 74 ? 6.666 7.106 -6.938 1.00 94.25 74 ASN A N 1
ATOM 582 C CA . ASN A 1 74 ? 5.460 7.012 -7.754 1.00 94.25 74 ASN A CA 1
ATOM 583 C C . ASN A 1 74 ? 5.133 8.328 -8.476 1.00 94.25 74 ASN A C 1
ATOM 585 O O . ASN A 1 74 ? 4.064 8.431 -9.057 1.00 94.25 74 ASN A O 1
ATOM 589 N N . GLU A 1 75 ? 6.041 9.310 -8.493 1.00 93.31 75 GLU A N 1
ATOM 590 C CA . GLU A 1 75 ? 5.812 10.636 -9.102 1.00 93.31 75 GLU A CA 1
ATOM 591 C C . GLU A 1 75 ? 5.408 10.562 -10.586 1.00 93.31 75 GLU A C 1
ATOM 593 O O . GLU A 1 75 ? 4.683 11.416 -11.084 1.00 93.31 75 GLU A O 1
ATOM 598 N N . GLN A 1 76 ? 5.860 9.522 -11.293 1.00 93.62 76 GLN A N 1
ATOM 599 C CA . GLN A 1 76 ? 5.526 9.286 -12.701 1.00 93.62 76 GLN A CA 1
ATOM 600 C C . GLN A 1 76 ? 4.292 8.391 -12.902 1.00 93.62 76 GLN A C 1
ATOM 602 O O . GLN A 1 76 ? 3.924 8.107 -14.040 1.00 93.62 76 GLN A O 1
ATOM 607 N N . CYS A 1 77 ? 3.686 7.894 -11.823 1.00 94.25 77 CYS A N 1
ATOM 608 C CA . CYS A 1 77 ? 2.465 7.104 -11.902 1.00 94.25 77 CYS A CA 1
ATOM 609 C C . CYS A 1 77 ? 1.262 8.028 -12.118 1.00 94.25 77 CYS A C 1
ATOM 611 O O . CYS A 1 77 ? 1.159 9.096 -11.523 1.00 94.25 77 CYS A O 1
ATOM 613 N N . ASP A 1 78 ? 0.325 7.578 -12.942 1.00 95.25 78 ASP A N 1
ATOM 614 C CA . ASP A 1 78 ? -1.016 8.140 -13.011 1.00 95.25 78 ASP A CA 1
ATOM 615 C C . ASP A 1 78 ? -1.760 7.882 -11.686 1.00 95.25 78 ASP A C 1
ATOM 617 O O . ASP A 1 78 ? -1.873 6.730 -11.241 1.00 95.25 78 ASP A O 1
ATOM 621 N N . ASN A 1 79 ? -2.233 8.968 -11.067 1.00 94.12 79 ASN A N 1
ATOM 622 C CA . ASN A 1 79 ? -2.925 8.956 -9.778 1.00 94.12 79 ASN A CA 1
ATOM 623 C C . ASN A 1 79 ? -4.310 8.304 -9.863 1.00 94.12 79 ASN A C 1
ATOM 625 O O . ASN A 1 79 ? -4.694 7.585 -8.945 1.00 94.12 79 ASN A O 1
ATOM 629 N N . GLU A 1 80 ? -5.049 8.517 -10.955 1.00 94.25 80 GLU A N 1
ATOM 630 C CA . GLU A 1 80 ? -6.378 7.925 -11.133 1.00 94.25 80 GLU A CA 1
ATOM 631 C C . GLU A 1 80 ? -6.258 6.402 -11.226 1.00 94.25 80 GLU A C 1
ATOM 633 O O . GLU A 1 80 ? -6.993 5.666 -10.567 1.00 94.25 80 GLU A O 1
ATOM 638 N N . LEU A 1 81 ? -5.260 5.916 -11.967 1.00 94.62 81 LEU A N 1
ATOM 639 C CA . LEU A 1 81 ? -4.961 4.491 -12.032 1.00 94.62 81 LEU A CA 1
ATOM 640 C C . LEU A 1 81 ? -4.504 3.936 -10.673 1.00 94.62 81 LEU A C 1
ATOM 642 O O . LEU A 1 81 ? -4.898 2.828 -10.307 1.00 94.62 81 LEU A O 1
ATOM 646 N N . MET A 1 82 ? -3.696 4.677 -9.906 1.00 94.81 82 MET A N 1
ATOM 647 C CA . MET A 1 82 ? -3.282 4.254 -8.560 1.00 94.81 82 MET A CA 1
ATOM 648 C C . MET A 1 82 ? -4.486 4.108 -7.622 1.00 94.81 82 MET A C 1
ATOM 650 O O . MET A 1 82 ? -4.557 3.139 -6.861 1.00 94.81 82 MET A O 1
ATOM 654 N N . ASP A 1 83 ? -5.440 5.034 -7.695 1.00 93.50 83 ASP A N 1
ATOM 655 C CA . ASP A 1 83 ? -6.655 5.017 -6.883 1.00 93.50 83 ASP A CA 1
ATOM 656 C C . ASP A 1 83 ? -7.570 3.851 -7.286 1.00 93.50 83 ASP A C 1
ATOM 658 O O . ASP A 1 83 ? -8.005 3.084 -6.424 1.00 93.50 83 ASP A O 1
ATOM 662 N N . GLN A 1 84 ? -7.779 3.635 -8.591 1.00 94.50 84 GLN A N 1
ATOM 663 C CA . GLN A 1 84 ? -8.545 2.494 -9.108 1.00 94.50 84 GLN A CA 1
ATOM 664 C C . GLN A 1 84 ? -7.934 1.152 -8.679 1.00 94.50 84 GLN A C 1
ATOM 666 O O . GLN A 1 84 ? -8.649 0.252 -8.234 1.00 94.50 84 GLN A O 1
ATOM 671 N N . LEU A 1 85 ? -6.608 1.012 -8.772 1.00 94.31 85 LEU A N 1
ATOM 672 C CA . LEU A 1 85 ? -5.910 -0.201 -8.342 1.00 94.31 85 LEU A CA 1
ATOM 673 C C . LEU A 1 85 ? -5.941 -0.380 -6.821 1.00 94.31 85 LEU A C 1
ATOM 675 O O . LEU A 1 85 ? -6.049 -1.510 -6.347 1.00 94.31 85 LEU A O 1
ATOM 679 N N . SER A 1 86 ? -5.862 0.711 -6.057 1.00 93.25 86 SER A N 1
ATOM 680 C CA . SER A 1 86 ? -5.974 0.674 -4.595 1.00 93.25 86 SER A CA 1
ATOM 681 C C . SER A 1 86 ? -7.349 0.167 -4.164 1.00 93.25 86 SER A C 1
ATOM 683 O O . SER A 1 86 ? -7.422 -0.736 -3.331 1.00 93.25 86 SER A O 1
ATOM 685 N N . GLN A 1 87 ? -8.417 0.678 -4.784 1.00 92.44 87 GLN A N 1
ATOM 686 C CA . GLN A 1 87 ? -9.783 0.216 -4.540 1.00 92.44 87 GLN A CA 1
ATOM 687 C C . GLN A 1 87 ? -9.947 -1.257 -4.930 1.00 92.44 87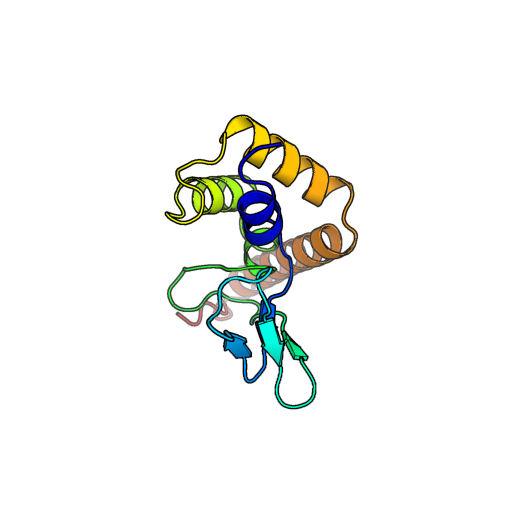 GLN A C 1
ATOM 689 O O . GLN A 1 87 ? -10.419 -2.068 -4.136 1.00 92.44 87 GLN A O 1
ATOM 694 N N . TRP A 1 88 ? -9.472 -1.637 -6.121 1.00 94.06 88 TRP A N 1
ATOM 695 C CA . TRP A 1 88 ? -9.539 -3.024 -6.576 1.00 94.06 88 TRP A CA 1
ATOM 696 C C . TRP A 1 88 ? -8.810 -3.982 -5.625 1.00 94.06 88 TRP A C 1
ATOM 698 O O . TRP A 1 88 ? -9.321 -5.064 -5.331 1.00 94.06 88 TRP A O 1
ATOM 708 N N . MET A 1 89 ? -7.638 -3.588 -5.117 1.00 93.00 89 MET A N 1
ATOM 709 C CA . MET A 1 89 ? -6.892 -4.366 -4.128 1.00 93.00 89 MET A CA 1
ATOM 710 C C . MET A 1 89 ? -7.676 -4.530 -2.829 1.00 93.00 89 MET A C 1
ATOM 712 O O . MET A 1 89 ? -7.704 -5.631 -2.291 1.00 93.00 89 MET A O 1
ATOM 716 N N . GLU A 1 90 ? -8.325 -3.481 -2.331 1.00 88.88 90 GLU A N 1
ATOM 717 C CA . GLU A 1 90 ? -9.128 -3.569 -1.109 1.00 88.88 90 GLU A CA 1
ATOM 718 C C . GLU A 1 90 ? -10.328 -4.517 -1.266 1.00 88.88 90 GLU A C 1
ATOM 720 O O . GLU A 1 90 ? -10.625 -5.301 -0.362 1.00 88.88 90 GLU A O 1
ATOM 725 N N . ASP A 1 91 ? -10.967 -4.494 -2.435 1.00 91.38 91 ASP A N 1
ATOM 726 C CA . ASP A 1 91 ? -12.166 -5.287 -2.706 1.00 91.38 91 ASP A CA 1
ATOM 727 C C . ASP A 1 91 ? -11.860 -6.763 -3.005 1.00 91.38 91 ASP A C 1
ATOM 729 O O . ASP A 1 91 ? -12.671 -7.639 -2.702 1.00 91.38 91 ASP A O 1
ATOM 733 N N . ASN A 1 92 ? -10.697 -7.059 -3.597 1.00 93.62 92 ASN A N 1
ATOM 734 C CA . ASN A 1 92 ? -10.398 -8.389 -4.145 1.00 93.62 92 ASN A CA 1
ATOM 735 C C . ASN A 1 92 ? -9.252 -9.121 -3.435 1.00 93.62 92 ASN A C 1
ATOM 737 O O . ASN A 1 92 ? -9.158 -10.346 -3.537 1.00 93.62 92 ASN A O 1
ATOM 741 N N . ASN A 1 93 ? -8.352 -8.419 -2.737 1.00 93.44 93 ASN A N 1
ATOM 742 C CA . ASN A 1 93 ? -7.202 -9.058 -2.106 1.00 93.44 93 ASN A CA 1
ATOM 743 C C . ASN A 1 93 ? -7.556 -9.554 -0.686 1.00 93.44 93 ASN A C 1
ATOM 745 O O . ASN A 1 93 ? -7.831 -8.740 0.200 1.00 93.44 93 ASN A O 1
ATOM 749 N N . PRO A 1 94 ? -7.473 -10.870 -0.404 1.00 93.75 94 PRO A N 1
ATOM 750 C CA . PRO A 1 94 ? -7.822 -11.416 0.911 1.00 93.75 94 PRO A CA 1
ATOM 751 C C . PRO A 1 94 ? -6.910 -10.912 2.041 1.00 93.75 94 PRO A C 1
ATOM 753 O O . PRO A 1 94 ? -7.338 -10.820 3.195 1.00 93.75 94 PRO A O 1
ATOM 756 N N . TYR A 1 95 ? -5.661 -10.550 1.734 1.00 91.81 95 TYR A N 1
ATOM 757 C CA . TYR A 1 95 ? -4.761 -9.946 2.712 1.00 91.81 95 TYR A CA 1
ATOM 758 C C . TYR A 1 95 ? -5.158 -8.502 3.011 1.00 91.81 95 TYR A C 1
ATOM 760 O O . TYR A 1 95 ? -5.209 -8.138 4.181 1.00 91.81 95 TYR A O 1
ATOM 768 N N . ALA A 1 96 ? -5.512 -7.707 1.994 1.00 91.25 96 ALA A N 1
ATOM 769 C CA . ALA A 1 96 ? -6.021 -6.346 2.197 1.00 91.25 96 ALA A CA 1
ATOM 770 C C . ALA A 1 96 ? -7.279 -6.349 3.079 1.00 91.25 96 ALA A C 1
ATOM 772 O O . ALA A 1 96 ? -7.354 -5.596 4.049 1.00 91.25 96 ALA A O 1
ATOM 773 N N . LEU A 1 97 ? -8.204 -7.283 2.830 1.00 91.50 97 LEU A N 1
ATOM 774 C CA . LEU A 1 97 ? -9.379 -7.496 3.677 1.00 91.50 97 LEU A CA 1
ATOM 775 C C . LEU A 1 97 ? -9.005 -7.843 5.128 1.00 91.50 97 LEU A C 1
ATOM 777 O O . LEU A 1 97 ? -9.624 -7.347 6.072 1.00 91.50 97 LEU A O 1
ATOM 781 N N . SER A 1 98 ? -7.984 -8.682 5.316 1.00 91.94 98 SER A N 1
ATOM 782 C CA . SER A 1 98 ? -7.489 -9.053 6.647 1.00 91.94 98 SER A CA 1
ATOM 783 C C . SER A 1 98 ? -6.881 -7.852 7.380 1.00 91.94 98 SER A C 1
ATOM 785 O O . SER A 1 98 ? -7.170 -7.650 8.557 1.00 91.94 98 SER A O 1
ATOM 787 N N . PHE A 1 99 ? -6.097 -7.017 6.689 1.00 90.56 99 PHE A N 1
ATOM 788 C CA . PHE A 1 99 ? -5.528 -5.782 7.242 1.00 90.56 99 PHE A CA 1
ATOM 789 C C . PHE A 1 99 ? -6.610 -4.771 7.632 1.00 90.56 99 PHE A C 1
ATOM 791 O O . PHE A 1 99 ? -6.583 -4.254 8.749 1.00 90.56 99 PHE A O 1
ATOM 798 N N . ARG A 1 100 ? -7.624 -4.582 6.784 1.00 88.50 100 ARG A N 1
ATOM 799 C CA . ARG A 1 100 ? -8.791 -3.750 7.103 1.00 88.50 100 ARG A CA 1
ATOM 800 C C . ARG A 1 100 ? -9.561 -4.272 8.314 1.00 88.50 100 ARG A C 1
ATOM 802 O O . ARG A 1 100 ? -9.975 -3.505 9.172 1.00 88.50 100 ARG A O 1
ATOM 809 N N . SER A 1 101 ? -9.719 -5.588 8.423 1.00 90.19 101 SER A N 1
ATOM 810 C CA . SER A 1 101 ? -10.375 -6.199 9.586 1.00 90.19 101 SER A CA 1
ATOM 811 C C . SER A 1 101 ? -9.585 -5.967 10.879 1.00 90.19 101 SER A C 1
ATOM 813 O O . SER A 1 101 ? -10.181 -5.821 11.942 1.00 90.19 101 SER A O 1
ATOM 815 N N . MET A 1 102 ? -8.249 -5.915 10.802 1.00 89.62 102 MET A N 1
ATOM 816 C CA . MET A 1 102 ? -7.407 -5.553 11.947 1.00 89.62 102 MET A CA 1
ATOM 817 C C . MET A 1 102 ? -7.562 -4.082 12.340 1.00 89.62 102 MET A C 1
ATOM 819 O O . MET A 1 102 ? -7.607 -3.808 13.535 1.00 89.62 102 MET A O 1
ATOM 823 N N . ARG A 1 103 ? -7.709 -3.164 11.374 1.00 87.25 103 ARG A N 1
ATOM 824 C CA . ARG A 1 103 ? -8.050 -1.758 11.650 1.00 87.25 103 ARG A CA 1
ATOM 825 C C . ARG A 1 103 ? -9.348 -1.646 12.447 1.00 87.25 103 ARG A C 1
ATOM 827 O O . ARG A 1 103 ? -9.341 -1.043 13.507 1.00 87.25 103 ARG A O 1
ATOM 834 N N . ASN A 1 104 ? -10.423 -2.286 11.984 1.00 89.44 104 ASN A N 1
ATOM 835 C CA . ASN A 1 104 ? -11.724 -2.201 12.656 1.00 89.44 104 ASN A CA 1
ATOM 836 C C . ASN A 1 104 ? -11.644 -2.660 14.120 1.00 89.44 104 ASN A C 1
ATOM 838 O O . ASN A 1 104 ? -12.168 -1.999 15.005 1.00 89.44 104 ASN A O 1
ATOM 842 N N . LYS A 1 105 ? -10.926 -3.760 14.383 1.00 89.94 105 LYS A N 1
ATOM 843 C CA . LYS A 1 105 ? -10.699 -4.236 15.756 1.00 89.94 105 LYS A CA 1
ATOM 844 C C . LYS A 1 105 ? -9.888 -3.256 16.595 1.00 89.94 105 LYS A C 1
ATOM 846 O O . LYS A 1 105 ? -10.131 -3.133 17.787 1.00 89.94 105 LYS A O 1
ATOM 851 N N . LEU A 1 106 ? -8.899 -2.602 15.994 1.00 85.75 106 LEU A N 1
ATOM 852 C CA . LEU A 1 106 ? -8.101 -1.605 16.693 1.00 85.75 106 LEU A CA 1
ATOM 853 C C . LEU A 1 106 ? -8.954 -0.390 17.084 1.00 85.75 106 LEU A C 1
ATOM 855 O O . LEU A 1 106 ? -8.841 0.091 18.208 1.00 85.75 106 LEU A O 1
ATOM 859 N N . ASP A 1 107 ? -9.819 0.066 16.182 1.00 86.19 107 ASP A N 1
ATOM 860 C CA . ASP A 1 107 ? -10.739 1.174 16.443 1.00 86.19 107 ASP A CA 1
ATOM 861 C C . ASP A 1 107 ? -11.722 0.814 17.578 1.00 86.19 107 ASP A C 1
ATOM 863 O O . ASP A 1 107 ? -11.865 1.584 18.526 1.00 86.19 107 ASP A O 1
ATOM 867 N N . GLU A 1 108 ? -12.293 -0.398 17.565 1.00 89.38 108 GLU A N 1
ATOM 868 C CA . GLU A 1 108 ? -13.158 -0.919 18.640 1.00 89.38 108 GLU A CA 1
ATOM 869 C C . GLU A 1 108 ? -12.448 -0.964 20.010 1.00 89.38 108 GLU A C 1
ATOM 871 O O . GLU A 1 108 ? -13.003 -0.529 21.022 1.00 89.38 108 GLU A O 1
ATOM 876 N N . GLU A 1 109 ? -11.209 -1.464 20.062 1.00 87.62 109 GLU A N 1
ATOM 877 C CA . GLU A 1 109 ? -10.418 -1.520 21.301 1.00 87.62 109 GLU A CA 1
ATOM 878 C C . GLU A 1 109 ? -10.054 -0.122 21.818 1.00 87.62 109 GLU A C 1
ATOM 880 O O . GLU A 1 109 ? -10.069 0.119 23.029 1.00 87.62 109 GLU A O 1
ATOM 885 N N . ASN A 1 110 ? -9.759 0.819 20.918 1.00 85.62 110 ASN A N 1
ATOM 886 C CA . ASN A 1 110 ? -9.471 2.205 21.276 1.00 85.62 110 ASN A CA 1
ATOM 887 C C . ASN A 1 110 ? -10.707 2.902 21.860 1.00 85.62 110 ASN A C 1
ATOM 889 O O . ASN A 1 110 ? -10.599 3.589 22.878 1.00 85.62 110 ASN A O 1
ATOM 893 N N . GLU A 1 111 ? -11.882 2.695 21.264 1.00 87.88 111 GLU A N 1
ATOM 894 C CA . GLU A 1 111 ? -13.154 3.194 21.793 1.00 87.88 111 GLU A CA 1
ATOM 895 C C . GLU A 1 111 ? -13.469 2.585 23.169 1.00 87.88 111 GLU A C 1
ATOM 897 O O . GLU A 1 111 ? -13.838 3.302 24.104 1.00 87.88 111 GLU A O 1
ATOM 902 N N . ALA A 1 112 ? -13.270 1.274 23.342 1.00 88.62 112 ALA A N 1
ATOM 903 C CA . ALA A 1 112 ? -13.453 0.603 24.629 1.00 88.62 112 ALA A CA 1
ATOM 904 C C . ALA A 1 112 ? -12.491 1.141 25.703 1.00 88.62 112 ALA A C 1
ATOM 906 O O . ALA A 1 112 ? -12.914 1.448 26.820 1.00 88.62 112 ALA A O 1
ATOM 907 N N . ALA A 1 113 ? -11.211 1.329 25.367 1.00 87.00 113 ALA A N 1
ATOM 908 C CA . ALA A 1 113 ? -10.220 1.894 26.278 1.00 87.00 113 ALA A CA 1
ATOM 909 C C . ALA A 1 113 ? -10.592 3.315 26.729 1.00 87.00 113 ALA A C 1
ATOM 911 O O . ALA A 1 113 ? -10.497 3.615 27.921 1.00 87.00 113 ALA A O 1
ATOM 912 N N . GLN A 1 114 ? -11.076 4.161 25.813 1.00 84.56 114 GLN A N 1
ATOM 913 C CA . GLN A 1 114 ? -11.568 5.505 26.137 1.00 84.56 114 GLN A CA 1
ATOM 914 C C . GLN A 1 114 ? -12.765 5.465 27.092 1.00 84.56 114 GLN A C 1
ATOM 916 O O . GLN A 1 114 ? -12.773 6.181 28.095 1.00 84.56 114 GLN A O 1
ATOM 921 N N . ASN A 1 115 ? -13.745 4.602 26.814 1.00 87.56 115 ASN A N 1
ATOM 922 C CA . ASN A 1 115 ? -14.939 4.446 27.649 1.00 87.56 115 ASN A CA 1
ATOM 923 C C . ASN A 1 115 ? -14.606 3.942 29.062 1.00 87.56 115 ASN A C 1
ATOM 925 O O . ASN A 1 115 ? -15.266 4.313 30.031 1.00 87.56 115 ASN A O 1
ATOM 929 N N . GLU A 1 116 ? -13.567 3.119 29.190 1.00 89.12 116 GLU A N 1
ATOM 930 C CA . GLU A 1 116 ? -13.101 2.563 30.463 1.00 89.12 116 GLU A CA 1
ATOM 931 C C . GLU A 1 116 ? -12.054 3.438 31.176 1.00 89.12 116 GLU A C 1
ATOM 933 O O . GLU A 1 116 ? -11.600 3.091 32.268 1.00 89.12 116 GLU A O 1
ATOM 938 N N . GLY A 1 117 ? -11.646 4.565 30.581 1.00 81.56 117 GLY A N 1
ATOM 939 C CA . GLY A 1 117 ? -10.592 5.430 31.119 1.00 81.56 117 GLY A CA 1
ATOM 940 C C . GLY A 1 117 ? -9.202 4.778 31.147 1.00 81.56 117 GLY A C 1
ATOM 941 O O . GLY A 1 117 ? -8.326 5.217 31.896 1.00 81.56 117 GLY A O 1
ATOM 942 N N . ARG A 1 118 ? -8.989 3.718 30.356 1.00 80.00 118 ARG A N 1
ATOM 9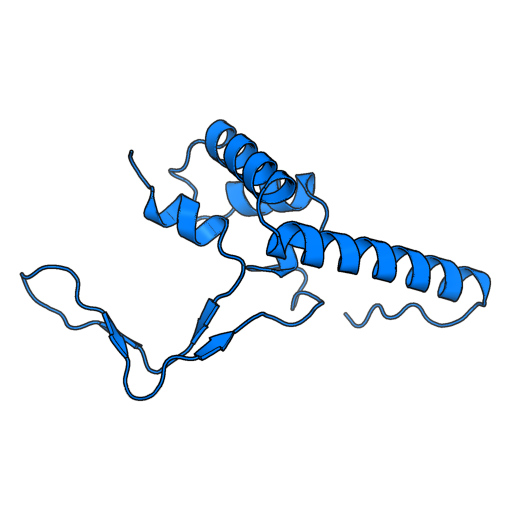43 C CA . ARG A 1 118 ? -7.682 3.084 30.151 1.00 80.00 118 ARG A CA 1
ATOM 944 C C . ARG A 1 118 ? -6.859 3.919 29.168 1.00 80.00 118 ARG A C 1
ATOM 946 O O . ARG A 1 118 ? -7.399 4.587 28.291 1.00 80.00 118 ARG A O 1
ATOM 953 N N . ALA A 1 119 ? -5.535 3.881 29.306 1.00 71.56 119 ALA A N 1
ATOM 954 C CA . ALA A 1 119 ? -4.656 4.535 28.342 1.00 71.56 119 ALA A CA 1
ATOM 955 C C . ALA A 1 119 ? -4.854 3.914 26.948 1.00 71.56 119 ALA A C 1
ATOM 957 O O . ALA A 1 119 ? -4.763 2.694 26.799 1.00 71.56 119 ALA A O 1
ATOM 958 N N . ILE A 1 120 ? -5.105 4.760 25.946 1.00 66.62 120 ILE A N 1
ATOM 959 C CA . ILE A 1 120 ? -5.073 4.370 24.533 1.00 66.62 120 ILE A CA 1
ATOM 960 C C . ILE A 1 120 ? -3.639 3.931 24.228 1.00 66.62 120 ILE A C 1
ATOM 962 O O . ILE A 1 120 ? -2.688 4.602 24.641 1.00 66.62 120 ILE A O 1
ATOM 966 N N . GLN A 1 121 ? -3.462 2.808 23.531 1.00 60.50 121 GLN A N 1
ATOM 967 C CA . GLN A 1 121 ? -2.147 2.386 23.045 1.00 60.50 121 GLN A CA 1
ATOM 968 C C . GLN A 1 121 ? -1.714 3.251 21.851 1.00 60.50 121 GLN A C 1
ATOM 970 O O . GLN A 1 121 ? -1.541 2.762 20.743 1.00 60.50 121 GLN A O 1
ATOM 975 N N . ASP A 1 122 ? -1.494 4.539 22.100 1.00 54.00 122 ASP A N 1
ATOM 976 C CA . ASP A 1 122 ? -0.740 5.419 21.215 1.00 54.00 122 ASP A CA 1
ATOM 977 C C . ASP A 1 122 ? 0.693 5.497 21.746 1.00 54.00 122 ASP A C 1
ATOM 979 O O . ASP A 1 122 ? 1.067 6.401 22.492 1.00 54.00 122 ASP A O 1
ATOM 983 N N . LEU A 1 123 ? 1.512 4.501 21.406 1.00 48.84 123 LEU A N 1
ATOM 984 C CA . LEU A 1 123 ? 2.960 4.594 21.594 1.00 48.84 123 LEU A CA 1
ATOM 985 C C . LEU A 1 123 ? 3.559 5.242 20.344 1.00 48.84 123 LEU A C 1
ATOM 987 O O . LEU A 1 123 ? 3.986 4.552 19.416 1.00 48.84 123 LEU A O 1
ATOM 991 N N . GLN A 1 124 ? 3.537 6.577 20.333 1.00 41.22 124 GLN A N 1
ATOM 992 C CA . GLN A 1 124 ? 4.443 7.388 19.516 1.00 41.22 124 GLN A CA 1
ATOM 993 C C . GLN A 1 124 ? 5.788 7.565 20.221 1.00 41.22 124 GLN A C 1
ATOM 995 O O . GLN A 1 124 ? 5.787 7.828 21.445 1.00 41.22 124 GLN A O 1
#

Secondary structure (DSSP, 8-state):
-TTHHHHHHHT-SSEEEEEEEEE-SSSS-EEEEEEEEEEEPPPSSPGGG---GGGGGTS-HHHHHHHHHH-GGGTTS-HHHHHHHHHHHHHH-HHHHHHHHHHHHHHHHHHHHHHTTPPP----

Foldseek 3Di:
DPPPVLLCQLAAQWDKDADWDFDDDPDPTDIDGDDDIDTDGDDCDDDPNLDHRLVLLLDDLVVSLVSSCPDPSCVVPDSVVSSVVSVVCCVPPVSSVVSPVVNVVLVVVQVVCVVVVHDRPPPD

Sequence (124 aa):
MEYIRNYNSALACASLRGDIQVIPGRGPYILRFQGIPMVQVGPLYPEKNNPSYAQLYIVDTREACTRRNTNKANEQCDNELMDQLSQWMEDNNPYALSFRSMRNKLDEENEAAQNEGRAIQDLQ

=== Feature glossary ===
Feature key, reading from the visual/contextual features back to the raw sequence:

Rendered structure images. Structure images are PyMOL renders from six orthogonal camera directions. Cartoon representation draws helices as coils and strands as arrows; sticks shows the backbone as bonds; surface shows the solvent-excluded envelope. Rainbow coloring maps sequence position to hue (blue→red, N→C); chain coloring assigns a distinct color per polypeptide.

Contact-map, Ramachandran, and PAE plots. Three diagnostic plots accompany the record. The Cα contact map visualizes the tertiary structure as a 2D adjacency matrix (8 Å cutoff, sequence-local contacts suppressed). The Ramachandran plot shows the distribution of backbone (φ, ψ) torsions, with points in the α and β basins reflecting secondary structure content. The PAE plot shows AlphaFold's inter-residue confidence as a color matrix.

InterPro / GO / CATH / organism. The annotation block draws on four external resources. InterPro: which protein families and domains the sequence belongs to. GO: standardized terms for what the protein does, what process it participates in, and where in the cell it acts. CATH: which structural fold it has in the CATH hierarchy. Organism: the species of origin.

Nearest PDB structures. Structural nearest neighbors (via Foldseek easy-search vs the PDB). Reported per hit: target PDB id, E-value, and alignment TM-score. A TM-score above ~0.5 is the conventional threshold for 'same fold'.

Predicted aligned error. Predicted aligned error is AlphaFold's pairwise confidence. Unlike pLDDT (per-residue), PAE is per-residue-pair and captures whether two parts of the structure are correctly placed relative to each other. Units are ångströms of expected positional error.

Solvent-accessible surface area. SASA measures how much of the protein is reachable by solvent. It is computed by rolling a water-sized probe over the atomic surface and summing the exposed area (Å²). Per-residue SASA distinguishes core (buried, low SASA) from surface (exposed, high SASA) residues; total SASA is a whole-molecule size measure.

B-factor. Crystallographic B-factors measure how much each atom's electron density is smeared out, in Å². They rise in mobile loops and surface residues and fall in the buried interior. In AlphaFold models this column is repurposed to hold pLDDT instead.

pLDDT. For AlphaFold models, the B-factor field carries pLDDT — the model's own estimate of local accuracy on a 0–100 scale. Regions with pLDDT<50 should be treated as essentially unmodeled; they often correspond to intrinsically disordered segments.

Backbone torsions (φ/ψ). φ (phi) and ψ (psi) are the two rotatable backbone dihedrals per residue: φ is the C(i-1)–N–Cα–C torsion, ψ is the N–Cα–C–N(i+1) torsion, both in degrees on (−180°, 180°]. α-helical residues cluster near (−60°, −45°); β-strand residues near (−120°, +130°). A Ramachandran plot is simply a scatter of (φ, ψ) for every residue.

Radius of gyration, Cα contacts, bounding box. Radius of gyration (Rg) is the root-mean-square distance of Cα atoms from their centroid — a single number for overall size and compactness. A globular domain of N residues has Rg ≈ 2.2·N^0.38 Å; an extended or disordered chain has a much larger Rg. The Cα contact count is the number of residue pairs whose Cα atoms are within 8 Å and are more than four positions apart in sequence — a standard proxy for tertiary packing density. The bounding box is the smallest axis-aligned box enclosing all Cα atoms.

Secondary structure (3-state, P-SEA). Three-state secondary structure (P-SEA) collapses the eight DSSP classes into helix (a), strand (b), and coil (c). P-SEA assigns these from Cα geometry alone — distances and angles — without requiring backbone oxygens, so it works on any Cα trace.

Secondary structure (8-state, DSSP). Secondary structure is the local, repeating backbone conformation. DSSP classifies it into eight states by reading the hydrogen-bond network: three helix types (H, G, I), two β types (E, B), two non-regular types (T, S), and unstructured coil (-).

Foldseek 3Di. The Foldseek 3Di string encodes local tertiary geometry as a 20-letter alphabet — one character per residue — derived from the relative positions of nearby Cα atoms. Unlike the amino-acid sequence, 3Di is a direct function of the 3D structure, so two proteins with the same fold have similar 3Di strings even at low sequence identity.

mmCIF coordinates. Structure coordinates are given as an mmCIF _atom_site loop: one row per atom with element, residue name, chain id, sequence number, and x/y/z position in Å. Only the four main-chain atoms per residue are included here; side chains are omitted to keep the record compact.

Sequence. This is the polypeptide sequence — one letter per residue, N-terminus first. Length ranges from a few dozen residues for small domains to over a thousand for large multi-domain proteins.